Protein AF-A0A938QQ72-F1 (afdb_monomer)

pLDDT: mean 87.39, std 12.5, range [40.19, 98.5]

Foldseek 3Di:
DPFDWAAEAAFDKAKAAAPVVCCQAANDDDFAFDDQDPVRKTWGPFWKKKAAPQAIDGRHTYIDDHDNDMAIADAPVVCVNNVNDDAFAQDQVVADWIWIHHPRHIDTGNTHYGHSWAKEDADDPDPDQFFWKWKDDPDIDIDGGGGYDYDDHIYTYHHDPVPDPCDSPIIMGTD

Nearest PDB structures (foldseek):
  5cuo-assembly1_A  TM=7.378E-01  e=3.070E-12  Rhodopseudomonas palustris BisB18
  8dt6-assembly1_B  TM=1.645E-01  e=2.666E+00  Elizabethkingia anophelis NUHP1

Mean predicted aligned error: 5.85 Å

Secondary structure (DSSP, 8-state):
-----EEEEE---EEE--HHHHHHHH-SSPPPEEEE-TTS-EEEEEEEEEEETTEEEEEEEEEESP-SS-EEEE-HHHHHHTT--SPPPSSSTTPPPEEEE-SS-EEEESS-EEESSEEEE---S----EEEEEEESSS-EEEEEEEEEE-SS-EEEE---S-----TT-EEEE-

Solvent-accessible surface area (backbone atoms only — not comparable to full-atom values): 9335 Å² total; per-residue (Å²): 131,89,76,74,66,26,52,61,42,82,26,62,62,31,29,36,34,15,69,69,55,40,38,46,19,60,31,89,64,77,71,50,79,75,46,72,44,97,87,72,41,29,36,32,72,41,56,29,33,42,37,33,93,56,33,71,45,71,79,32,33,34,38,35,72,68,34,94,67,46,36,36,29,30,37,72,75,54,33,49,48,22,49,48,81,79,88,51,35,43,43,55,74,91,14,51,46,37,34,40,37,32,92,57,30,72,50,79,36,81,36,16,42,19,27,25,43,23,33,30,33,49,84,65,96,67,88,68,54,53,43,39,36,34,35,47,54,95,69,61,45,77,46,70,69,35,15,43,34,74,39,95,55,56,35,35,29,43,49,74,83,88,76,68,65,69,49,102,76,26,32,30,31,82,103

Radius of gyration: 16.4 Å; Cα contacts (8 Å, |Δi|>4): 432; chains: 1; bounding box: 38×34×46 Å

Sequence (175 aa):
MNVSTFPVFPAVRHARLSPSHAQALLGHAPPQIIHTMWCGDDVSDAVISVDGPGGRLDDVRVVLPFVPQSYVAVPLRDARRLGVTGALPATTAGAPGCTLRGPAGVVVLAAGVVAADHVVLPPGDDATVMVDVFVDGDRPRLLRRVPVARGASARLFVSDDGSSDFGATARARLA

Structure (mmCIF, N/CA/C/O backbone):
data_AF-A0A938QQ72-F1
#
_entry.id   AF-A0A938QQ72-F1
#
loop_
_atom_site.group_PDB
_atom_site.id
_atom_site.type_symbol
_atom_site.label_atom_id
_atom_site.label_alt_id
_atom_site.label_comp_id
_atom_site.label_asym_id
_atom_site.label_entity_id
_atom_site.label_seq_id
_atom_site.pdbx_PDB_ins_code
_atom_site.Cartn_x
_atom_site.Cartn_y
_atom_site.Cartn_z
_atom_site.occupancy
_atom_site.B_iso_or_equiv
_atom_site.auth_seq_id
_atom_site.auth_comp_id
_atom_site.auth_asym_id
_atom_site.auth_atom_id
_atom_site.pdbx_PDB_model_num
ATOM 1 N N . MET A 1 1 ? -14.848 7.431 30.387 1.00 40.62 1 MET A N 1
ATOM 2 C CA . MET A 1 1 ? -13.697 6.618 29.939 1.00 40.62 1 MET A CA 1
ATOM 3 C C . MET A 1 1 ? -12.770 7.537 29.172 1.00 40.62 1 MET A C 1
ATOM 5 O O . MET A 1 1 ? -13.256 8.265 28.317 1.00 40.62 1 MET A O 1
ATOM 9 N N . ASN A 1 2 ? -11.493 7.599 29.542 1.00 40.19 2 ASN A N 1
ATOM 10 C CA . ASN A 1 2 ? -10.528 8.478 28.887 1.00 40.19 2 ASN A CA 1
ATOM 11 C C . ASN A 1 2 ? -10.205 7.855 27.524 1.00 40.19 2 ASN A C 1
ATOM 13 O O . ASN A 1 2 ? -9.505 6.847 27.467 1.00 40.19 2 ASN A O 1
ATOM 17 N N . VAL A 1 3 ? -10.828 8.345 26.452 1.00 56.28 3 VAL A N 1
ATOM 18 C CA . VAL A 1 3 ? -10.642 7.738 25.133 1.00 56.28 3 VAL A CA 1
ATOM 19 C C . VAL A 1 3 ? -9.353 8.300 24.550 1.00 56.28 3 VAL A C 1
ATOM 21 O O . VAL A 1 3 ? -9.317 9.455 24.132 1.00 56.28 3 VAL A O 1
ATOM 24 N N . SER A 1 4 ? -8.280 7.508 24.582 1.00 72.62 4 SER A N 1
ATOM 25 C CA . SER A 1 4 ? -6.998 7.905 24.003 1.00 72.62 4 SER A CA 1
ATOM 26 C C . SER A 1 4 ? -7.171 8.164 22.511 1.00 72.62 4 SER A C 1
ATOM 28 O O . SER A 1 4 ? -7.449 7.251 21.735 1.00 72.62 4 SER A O 1
ATOM 30 N N . THR A 1 5 ? -7.021 9.425 22.124 1.00 84.62 5 THR A N 1
ATOM 31 C CA . THR A 1 5 ? -7.069 9.847 20.728 1.00 84.62 5 THR A CA 1
ATOM 32 C C . THR A 1 5 ? -5.710 9.684 20.057 1.00 84.62 5 THR A C 1
ATOM 34 O O . THR A 1 5 ? -4.689 9.968 20.683 1.00 84.62 5 THR A O 1
ATOM 37 N N . PHE A 1 6 ? -5.691 9.334 18.776 1.00 86.56 6 PHE A N 1
ATOM 38 C CA . PHE A 1 6 ? -4.481 9.202 17.964 1.00 86.56 6 PHE A CA 1
ATOM 39 C C . PHE A 1 6 ? -4.552 10.045 16.681 1.00 86.56 6 PHE A C 1
ATOM 41 O O . PHE A 1 6 ? -5.648 10.415 16.251 1.00 86.56 6 PHE A O 1
ATOM 48 N N . PRO A 1 7 ? -3.398 10.395 16.084 1.00 86.38 7 PRO A N 1
ATOM 49 C CA . PRO A 1 7 ? -3.360 11.238 14.894 1.00 86.38 7 PRO A CA 1
ATOM 50 C C . PRO A 1 7 ? -3.903 10.528 13.646 1.00 86.38 7 PRO A C 1
ATOM 52 O O . PRO A 1 7 ? -3.824 9.299 13.517 1.00 86.38 7 PRO A O 1
ATOM 55 N N . VAL A 1 8 ? -4.423 11.338 12.724 1.00 85.44 8 VAL A N 1
ATOM 56 C CA . VAL A 1 8 ? -4.913 10.928 11.405 1.00 85.44 8 VAL A CA 1
ATOM 57 C C . VAL A 1 8 ? -3.954 11.431 10.332 1.00 85.44 8 VAL A C 1
ATOM 59 O O . VAL A 1 8 ? -3.518 12.579 10.373 1.00 85.44 8 VAL A O 1
ATOM 62 N N . PHE A 1 9 ? -3.642 10.574 9.367 1.00 83.38 9 PHE A N 1
ATOM 63 C CA . PHE A 1 9 ? -2.728 10.863 8.271 1.00 83.38 9 PHE A CA 1
ATOM 64 C C . PHE A 1 9 ? -3.369 10.566 6.920 1.00 83.38 9 PHE A C 1
ATOM 66 O O . PHE A 1 9 ? -4.153 9.618 6.806 1.00 83.38 9 PHE A O 1
ATOM 73 N N . PRO A 1 10 ? -3.006 11.329 5.878 1.00 83.00 10 PRO A N 1
ATOM 74 C CA . PRO A 1 10 ? -3.440 11.021 4.529 1.00 83.00 10 PRO A CA 1
ATOM 75 C C . PRO A 1 10 ? -2.837 9.686 4.080 1.00 83.00 10 PRO A C 1
ATOM 77 O O . PRO A 1 10 ? -1.633 9.455 4.205 1.00 83.00 10 PRO A O 1
ATOM 80 N N . ALA A 1 11 ? -3.675 8.813 3.532 1.00 84.62 11 ALA A N 1
ATOM 81 C CA . ALA A 1 11 ? -3.239 7.590 2.875 1.00 84.62 11 ALA A CA 1
ATOM 82 C C . ALA A 1 11 ? -3.187 7.806 1.362 1.00 84.62 11 ALA A C 1
ATOM 84 O O . ALA A 1 11 ? -4.147 8.279 0.749 1.00 84.62 11 ALA A O 1
ATOM 85 N N . VAL A 1 12 ? -2.080 7.418 0.738 1.00 84.38 12 VAL A N 1
ATOM 86 C CA . VAL A 1 12 ? -1.900 7.476 -0.717 1.00 84.38 12 VAL A CA 1
ATOM 87 C C . VAL A 1 12 ? -1.597 6.091 -1.261 1.00 84.38 12 VAL A C 1
ATOM 89 O O . VAL A 1 12 ? -1.053 5.244 -0.548 1.00 84.38 12 VAL A O 1
ATOM 92 N N . ARG A 1 13 ? -1.927 5.857 -2.536 1.00 92.88 13 ARG A N 1
ATOM 93 C CA . ARG A 1 13 ? -1.520 4.622 -3.209 1.00 92.88 13 ARG A CA 1
ATOM 94 C C . ARG A 1 13 ? 0.010 4.579 -3.294 1.00 92.88 13 ARG A C 1
ATOM 96 O O . ARG A 1 13 ? 0.613 5.550 -3.747 1.00 92.88 13 ARG A O 1
ATOM 103 N N . HIS A 1 14 ? 0.631 3.488 -2.868 1.00 95.56 14 HIS A N 1
ATOM 104 C CA . HIS A 1 14 ? 2.086 3.335 -2.930 1.00 95.56 14 HIS A CA 1
ATOM 105 C C . HIS A 1 14 ? 2.502 1.863 -2.883 1.00 95.56 14 HIS A C 1
ATOM 107 O O . HIS A 1 14 ? 1.744 1.000 -2.440 1.00 95.56 14 HIS A O 1
ATOM 113 N N . ALA A 1 15 ? 3.725 1.584 -3.328 1.00 97.44 15 ALA A N 1
ATOM 114 C CA . ALA A 1 15 ? 4.343 0.269 -3.266 1.00 97.44 15 ALA A CA 1
ATOM 115 C C . ALA A 1 15 ? 5.513 0.263 -2.280 1.00 97.44 15 ALA A C 1
ATOM 117 O O . ALA A 1 15 ? 6.344 1.171 -2.259 1.00 97.44 15 ALA A O 1
ATOM 118 N N . ARG A 1 16 ? 5.600 -0.802 -1.490 1.00 96.88 16 ARG A N 1
ATOM 119 C CA . ARG A 1 16 ? 6.726 -1.116 -0.609 1.00 96.88 16 ARG A CA 1
ATOM 120 C C . ARG A 1 16 ? 7.341 -2.400 -1.133 1.00 96.88 16 ARG A C 1
ATOM 122 O O . ARG A 1 16 ? 6.641 -3.397 -1.286 1.00 96.88 16 ARG A O 1
ATOM 129 N N . LEU A 1 17 ? 8.623 -2.362 -1.480 1.00 97.56 17 LEU A N 1
ATOM 130 C CA . LEU A 1 17 ? 9.295 -3.457 -2.185 1.00 97.56 17 LEU A CA 1
ATOM 131 C C . LEU A 1 17 ? 10.309 -4.155 -1.286 1.00 97.56 17 LEU A C 1
ATOM 133 O O . LEU A 1 17 ? 10.883 -3.536 -0.395 1.00 97.56 17 LEU A O 1
ATOM 137 N N . SER A 1 18 ? 10.547 -5.438 -1.551 1.00 97.38 18 SER A N 1
ATOM 138 C CA . SER A 1 18 ? 11.707 -6.141 -1.012 1.00 97.38 18 SER A CA 1
ATOM 139 C C . SER A 1 18 ? 12.943 -5.809 -1.827 1.00 97.38 18 SER A C 1
ATOM 141 O O . SER A 1 18 ? 12.805 -5.447 -2.997 1.00 97.38 18 SER A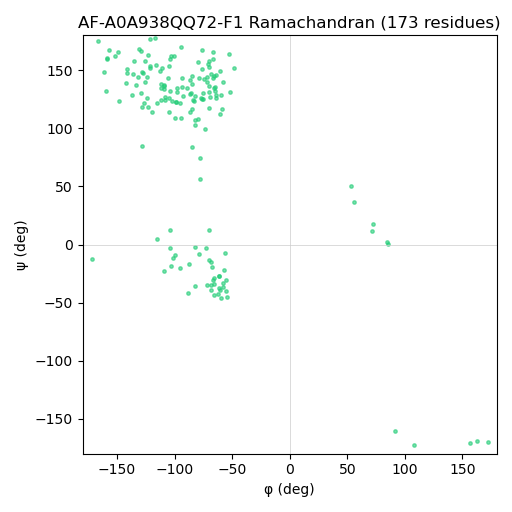 O 1
ATOM 143 N N . PRO A 1 19 ? 14.153 -5.954 -1.262 1.00 96.75 19 PRO A N 1
ATOM 144 C CA . PRO A 1 19 ? 15.376 -5.674 -2.008 1.00 96.75 19 PRO A CA 1
ATOM 145 C C . PRO A 1 19 ? 15.463 -6.468 -3.322 1.00 96.75 19 PRO A C 1
ATOM 147 O O . PRO A 1 19 ? 15.816 -5.912 -4.358 1.00 96.75 19 PRO A O 1
ATOM 150 N N . SER A 1 20 ? 15.056 -7.743 -3.306 1.00 96.62 20 SER A N 1
ATOM 151 C CA . SER A 1 20 ? 15.045 -8.599 -4.498 1.00 96.62 20 SER A CA 1
ATOM 152 C C . SER A 1 20 ? 14.040 -8.132 -5.553 1.00 96.62 20 SER A C 1
ATOM 154 O O . SER A 1 20 ? 14.374 -8.074 -6.735 1.00 96.62 20 SER A O 1
ATOM 156 N N . HIS A 1 21 ? 12.823 -7.754 -5.152 1.00 97.81 21 HIS A N 1
ATOM 157 C CA . HIS A 1 21 ? 11.825 -7.243 -6.092 1.00 97.81 21 HIS A CA 1
ATOM 158 C C . HIS A 1 21 ? 12.166 -5.842 -6.589 1.00 97.81 21 HIS A C 1
ATOM 160 O O . HIS A 1 21 ? 11.929 -5.548 -7.755 1.00 97.81 21 HIS A O 1
ATOM 166 N N . ALA A 1 22 ? 12.755 -4.991 -5.750 1.00 97.19 22 ALA A N 1
ATOM 167 C CA . ALA A 1 22 ? 13.251 -3.688 -6.167 1.00 97.19 22 ALA A CA 1
ATOM 168 C C . ALA A 1 22 ? 14.314 -3.842 -7.258 1.00 97.19 22 ALA A C 1
ATOM 170 O O . ALA A 1 22 ? 14.197 -3.209 -8.300 1.00 97.19 22 ALA A O 1
ATOM 171 N N . GLN A 1 23 ? 15.274 -4.753 -7.079 1.00 96.69 23 GLN A N 1
ATOM 172 C CA . GLN A 1 23 ? 16.276 -5.036 -8.104 1.00 96.69 23 GLN A CA 1
ATOM 173 C C . GLN A 1 23 ? 15.651 -5.585 -9.396 1.00 96.69 23 GLN A C 1
ATOM 175 O O . GLN A 1 23 ? 16.036 -5.170 -10.487 1.00 96.69 23 GLN A O 1
ATOM 180 N N . ALA A 1 24 ? 14.677 -6.494 -9.291 1.00 97.56 24 ALA A N 1
ATOM 181 C CA . ALA A 1 24 ? 14.005 -7.077 -10.453 1.00 97.56 24 ALA A CA 1
ATOM 182 C C . ALA A 1 24 ? 13.134 -6.067 -11.224 1.00 97.56 24 ALA A C 1
ATOM 184 O O . ALA A 1 24 ? 13.030 -6.147 -12.445 1.00 97.56 24 ALA A O 1
ATOM 185 N N . LEU A 1 25 ? 12.494 -5.127 -10.523 1.00 97.56 25 LEU A N 1
ATOM 186 C CA . LEU A 1 25 ? 11.576 -4.150 -11.116 1.00 97.56 25 LEU A CA 1
ATOM 187 C C . LEU A 1 25 ? 12.298 -2.887 -11.592 1.00 97.56 25 LEU A C 1
ATOM 189 O O . LEU A 1 25 ? 11.969 -2.366 -12.655 1.00 97.56 25 LEU A O 1
ATOM 193 N N . LEU A 1 26 ? 13.254 -2.386 -10.810 1.00 96.50 26 LEU A N 1
ATOM 194 C CA . LEU A 1 26 ? 13.903 -1.086 -11.016 1.00 96.50 26 LEU A CA 1
ATOM 195 C C . LEU A 1 26 ? 15.313 -1.210 -11.616 1.00 96.50 26 LEU A C 1
ATOM 197 O O . LEU A 1 26 ? 15.824 -0.244 -12.176 1.00 96.50 26 LEU A O 1
ATOM 201 N N . GLY A 1 27 ? 15.933 -2.390 -11.542 1.00 93.94 27 GLY A N 1
ATOM 202 C CA . GLY A 1 27 ? 17.307 -2.620 -11.984 1.00 93.94 27 GLY A CA 1
ATOM 203 C C . GLY A 1 27 ? 18.328 -2.417 -10.862 1.00 93.94 27 GLY A C 1
ATOM 204 O O . GLY A 1 27 ? 18.017 -2.521 -9.680 1.00 93.94 27 GLY A O 1
ATOM 205 N N . HIS A 1 28 ? 19.595 -2.205 -11.227 1.00 85.75 28 HIS A N 1
ATOM 206 C CA . HIS A 1 28 ? 20.707 -2.147 -10.261 1.00 85.75 28 HIS A CA 1
ATOM 207 C C . HIS A 1 28 ? 20.940 -0.754 -9.666 1.00 85.75 28 HIS A C 1
ATOM 209 O O . HIS A 1 28 ? 21.614 -0.635 -8.645 1.00 85.75 28 HIS A O 1
ATOM 215 N N . ALA A 1 29 ? 20.397 0.293 -10.291 1.00 84.94 29 ALA A N 1
ATOM 216 C CA . ALA A 1 29 ? 20.469 1.637 -9.742 1.00 84.94 29 ALA A CA 1
ATOM 217 C C . ALA A 1 29 ? 19.448 1.772 -8.598 1.00 84.94 29 ALA A C 1
ATOM 219 O O . ALA A 1 29 ? 18.266 1.486 -8.810 1.00 84.94 29 ALA A O 1
ATOM 220 N N . PRO A 1 30 ? 19.869 2.189 -7.390 1.00 84.75 30 PRO A N 1
ATOM 221 C CA . PRO A 1 30 ? 18.926 2.460 -6.318 1.00 84.75 30 PRO A CA 1
ATOM 222 C C . PRO A 1 30 ? 18.055 3.671 -6.686 1.00 84.75 30 PRO A C 1
ATOM 224 O O . PRO A 1 30 ? 18.563 4.624 -7.284 1.00 84.75 30 PRO A O 1
ATOM 227 N N . PRO A 1 31 ? 16.763 3.659 -6.323 1.00 92.75 31 PRO A N 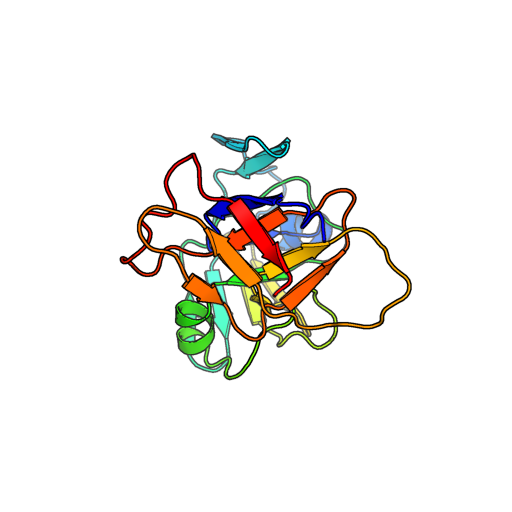1
ATOM 228 C CA . PRO A 1 31 ? 15.893 4.799 -6.565 1.00 92.75 31 PRO A CA 1
ATOM 229 C C . PRO A 1 31 ? 16.312 5.985 -5.683 1.00 92.75 31 PRO A C 1
ATOM 231 O O . PRO A 1 31 ? 16.798 5.800 -4.563 1.00 92.75 31 PRO A O 1
ATOM 234 N N . GLN A 1 32 ? 16.141 7.206 -6.187 1.00 95.56 32 GLN A N 1
ATOM 235 C CA . GLN A 1 32 ? 16.547 8.422 -5.486 1.00 95.56 32 GLN A CA 1
ATOM 236 C C . GLN A 1 32 ? 15.457 8.877 -4.522 1.00 95.56 32 GLN A C 1
ATOM 238 O O . GLN A 1 32 ? 14.277 8.866 -4.861 1.00 95.56 32 GLN A O 1
ATOM 243 N N . ILE A 1 33 ? 15.842 9.312 -3.323 1.00 96.62 33 ILE A N 1
ATOM 244 C CA . ILE A 1 33 ? 14.902 9.889 -2.357 1.00 96.62 33 ILE A CA 1
ATOM 245 C C . ILE A 1 33 ? 14.554 11.308 -2.804 1.00 96.62 33 ILE A C 1
ATOM 247 O O . ILE A 1 33 ? 15.443 12.139 -2.984 1.00 96.62 33 ILE A O 1
ATOM 251 N N . ILE A 1 34 ? 13.260 11.585 -2.955 1.00 96.44 34 ILE A N 1
ATOM 252 C CA . ILE A 1 34 ? 12.749 12.907 -3.347 1.00 96.44 34 ILE A CA 1
ATOM 253 C C . ILE A 1 34 ? 12.034 13.629 -2.204 1.00 96.44 34 ILE A C 1
ATOM 255 O O . ILE A 1 34 ? 11.917 14.851 -2.232 1.00 96.44 34 ILE A O 1
ATOM 259 N N . HIS A 1 35 ? 11.542 12.896 -1.201 1.00 93.19 35 HIS A N 1
ATOM 260 C CA . HIS A 1 35 ? 10.863 13.478 -0.046 1.00 93.19 35 HIS A CA 1
ATOM 261 C C . HIS A 1 35 ? 10.859 12.512 1.141 1.00 93.19 35 HIS A C 1
ATOM 263 O O . HIS A 1 35 ? 10.448 11.368 0.986 1.00 93.19 35 HIS A O 1
ATOM 269 N N . THR A 1 36 ? 11.226 12.982 2.330 1.00 90.88 36 THR A N 1
ATOM 270 C CA . THR A 1 36 ? 11.086 12.217 3.577 1.00 90.88 36 THR A CA 1
ATOM 271 C C . THR A 1 36 ? 9.789 12.607 4.270 1.00 90.88 36 THR A C 1
ATOM 273 O O . THR A 1 36 ? 9.569 13.776 4.594 1.00 90.88 36 THR A O 1
ATOM 276 N N . MET A 1 37 ? 8.922 11.625 4.508 1.00 81.88 37 MET A N 1
ATOM 277 C CA . MET A 1 37 ? 7.678 11.824 5.240 1.00 81.88 37 MET A CA 1
ATOM 278 C C . MET A 1 37 ? 7.965 12.062 6.724 1.00 81.88 37 MET A C 1
ATOM 280 O O . MET A 1 37 ? 8.946 11.577 7.283 1.00 81.88 37 MET A O 1
ATOM 284 N N . TRP A 1 38 ? 7.048 12.746 7.406 1.00 72.81 38 TRP A N 1
ATOM 285 C CA . TRP A 1 38 ? 7.140 13.017 8.847 1.00 72.81 38 TRP A CA 1
ATOM 286 C C . TRP A 1 38 ? 7.265 11.736 9.706 1.00 72.81 38 TRP A C 1
ATOM 288 O O . TRP A 1 38 ? 7.754 11.797 10.830 1.00 72.81 38 TRP A O 1
ATOM 298 N N . CYS A 1 39 ? 6.835 10.576 9.188 1.00 72.81 39 CYS A N 1
ATOM 299 C CA . CYS A 1 39 ? 6.964 9.271 9.843 1.00 72.81 39 CYS A CA 1
ATOM 300 C C . CYS A 1 39 ? 8.339 8.604 9.658 1.00 72.81 39 CYS A C 1
ATOM 302 O O . CYS A 1 39 ? 8.546 7.519 10.200 1.00 72.81 39 CYS A O 1
ATOM 304 N N . GLY A 1 40 ? 9.250 9.227 8.903 1.00 82.12 40 GLY A N 1
ATOM 305 C CA . GLY A 1 40 ? 10.585 8.714 8.591 1.00 82.12 40 GLY A CA 1
ATOM 306 C C . GLY A 1 40 ? 10.653 7.772 7.385 1.00 82.12 40 GLY A C 1
ATOM 307 O O . GLY A 1 40 ? 11.737 7.299 7.066 1.00 82.12 40 GLY A O 1
ATOM 308 N N . ASP A 1 41 ? 9.529 7.490 6.717 1.00 87.94 41 ASP A N 1
ATOM 309 C CA . ASP A 1 41 ? 9.536 6.775 5.436 1.00 87.94 41 ASP A CA 1
ATOM 310 C C . ASP A 1 41 ? 9.927 7.733 4.296 1.00 87.94 41 ASP A C 1
ATOM 312 O O . ASP A 1 41 ? 9.502 8.889 4.262 1.00 87.94 41 ASP A O 1
ATOM 316 N N . ASP A 1 42 ? 10.684 7.234 3.324 1.00 93.75 42 ASP A N 1
ATOM 317 C CA . ASP A 1 42 ? 11.213 8.020 2.211 1.00 93.75 42 ASP A CA 1
ATOM 318 C C . ASP A 1 42 ? 10.442 7.734 0.918 1.00 93.75 42 ASP A C 1
ATOM 320 O O . ASP A 1 42 ? 10.320 6.599 0.462 1.00 93.75 42 ASP A O 1
ATOM 324 N N . VAL A 1 43 ? 9.927 8.776 0.280 1.00 93.88 43 VAL A N 1
ATOM 325 C CA . VAL A 1 43 ? 9.335 8.712 -1.055 1.00 93.88 43 VAL A CA 1
ATOM 326 C C . VAL A 1 43 ? 10.455 8.772 -2.084 1.00 93.88 43 VAL A C 1
ATOM 328 O O . VAL A 1 43 ? 11.275 9.693 -2.059 1.00 93.88 43 VAL A O 1
ATOM 331 N N . SER A 1 44 ? 10.466 7.816 -3.012 1.00 96.19 44 SER A N 1
ATOM 332 C CA . SER A 1 44 ? 11.475 7.760 -4.070 1.00 96.19 44 SER A CA 1
ATOM 333 C C . SER A 1 44 ? 10.989 8.294 -5.421 1.00 96.19 44 SER A C 1
ATOM 335 O O . SER A 1 44 ? 9.792 8.413 -5.669 1.00 96.19 44 SER A O 1
ATOM 337 N N . ASP A 1 45 ? 11.900 8.614 -6.333 1.00 96.12 45 ASP A N 1
ATOM 338 C CA . ASP A 1 45 ? 11.587 8.996 -7.714 1.00 96.12 45 ASP A CA 1
ATOM 339 C C . ASP A 1 45 ? 11.014 7.836 -8.552 1.00 96.12 45 ASP A C 1
ATOM 341 O O . ASP A 1 45 ? 10.313 8.076 -9.541 1.00 96.12 45 ASP A O 1
ATOM 345 N N . ALA A 1 46 ? 11.222 6.593 -8.115 1.00 96.94 46 ALA A N 1
ATOM 346 C CA . ALA A 1 46 ? 10.748 5.404 -8.797 1.00 96.94 46 ALA A CA 1
ATOM 347 C C . ALA A 1 46 ? 9.224 5.239 -8.734 1.00 96.94 46 ALA A C 1
ATOM 349 O O . ALA A 1 46 ? 8.573 5.366 -7.688 1.00 96.94 46 ALA A O 1
ATOM 350 N N . VAL A 1 47 ? 8.671 4.869 -9.886 1.00 96.88 47 VAL A N 1
ATOM 351 C CA . VAL A 1 47 ? 7.273 4.481 -10.060 1.00 96.88 47 VAL A CA 1
ATOM 352 C C . VAL A 1 47 ? 7.193 3.136 -1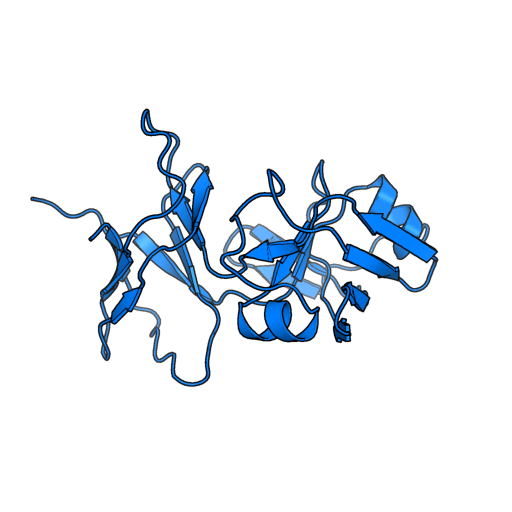0.767 1.00 96.88 47 VAL A C 1
ATOM 354 O O . VAL A 1 47 ? 8.044 2.791 -11.587 1.00 96.88 47 VAL A O 1
ATOM 357 N N . ILE A 1 48 ? 6.159 2.377 -10.433 1.00 97.94 48 ILE A N 1
ATOM 358 C CA . ILE A 1 48 ? 5.821 1.108 -11.070 1.00 97.94 48 ILE A CA 1
ATOM 359 C C . ILE A 1 48 ? 4.349 1.114 -11.476 1.00 97.94 48 ILE A C 1
ATOM 361 O O . ILE A 1 48 ? 3.559 1.934 -11.005 1.00 97.94 48 ILE A O 1
ATOM 365 N N . SER A 1 49 ? 3.974 0.157 -12.311 1.00 98.31 49 SER A N 1
ATOM 366 C CA . SER A 1 49 ? 2.576 -0.151 -12.587 1.00 98.31 49 SER A CA 1
ATOM 367 C C . SER A 1 49 ? 2.156 -1.434 -11.881 1.00 98.31 49 SER A C 1
ATOM 369 O O . SER A 1 49 ? 2.973 -2.320 -11.618 1.00 98.31 49 SER A O 1
ATOM 371 N N . VAL A 1 50 ? 0.866 -1.538 -11.584 1.00 98.25 50 VAL A N 1
ATOM 372 C CA . VAL A 1 50 ? 0.261 -2.667 -10.878 1.00 98.25 50 VAL A CA 1
ATOM 373 C C . VAL A 1 50 ? -0.919 -3.171 -11.689 1.00 98.25 50 VAL A C 1
ATOM 375 O O . VAL A 1 50 ? -1.887 -2.440 -11.879 1.00 98.25 50 VAL A O 1
ATOM 378 N N . ASP A 1 51 ? -0.855 -4.421 -12.129 1.00 97.81 51 ASP A N 1
ATOM 379 C CA . ASP A 1 51 ? -1.970 -5.104 -12.774 1.00 97.81 51 ASP A CA 1
ATOM 380 C C . ASP A 1 51 ? -2.709 -5.972 -11.757 1.00 97.81 51 ASP A C 1
ATOM 382 O O . ASP A 1 51 ? -2.109 -6.746 -11.001 1.00 97.81 51 ASP A O 1
ATOM 386 N N . GLY A 1 52 ? -4.031 -5.877 -11.788 1.00 96.12 52 GLY A N 1
ATOM 387 C CA . GLY A 1 52 ? -4.947 -6.802 -11.143 1.00 96.12 52 GLY A CA 1
ATOM 388 C C . GLY A 1 52 ? -5.898 -7.425 -12.169 1.00 96.12 52 GLY A C 1
ATOM 389 O O . GLY A 1 52 ? -5.872 -7.059 -13.345 1.00 96.12 52 GLY A O 1
ATOM 390 N N . PRO A 1 53 ? -6.764 -8.359 -11.745 1.00 94.00 53 PRO A N 1
ATOM 391 C CA . PRO A 1 53 ? -7.682 -9.063 -12.643 1.00 94.00 53 PRO A CA 1
ATOM 392 C C . PRO A 1 53 ? -8.591 -8.157 -13.489 1.00 94.00 53 PRO A C 1
ATOM 394 O O . PRO A 1 53 ? -8.979 -8.537 -14.589 1.00 94.00 53 PRO A O 1
ATOM 397 N N . GLY A 1 54 ? -8.957 -6.981 -12.972 1.00 92.81 54 GLY A N 1
ATOM 398 C CA . GLY A 1 54 ? -9.891 -6.056 -13.621 1.00 92.81 54 GLY A CA 1
ATOM 399 C C . GLY A 1 54 ? -9.243 -4.889 -14.362 1.00 92.81 54 GLY A C 1
ATOM 400 O O . GLY A 1 54 ? -9.949 -4.158 -15.053 1.00 92.81 54 GLY A O 1
ATOM 401 N N . GLY A 1 55 ? -7.930 -4.687 -14.228 1.00 94.88 55 GLY A N 1
ATOM 402 C CA . GLY A 1 55 ? -7.269 -3.537 -14.833 1.00 94.88 55 GLY A CA 1
ATOM 403 C C . GLY A 1 55 ? -5.898 -3.227 -14.251 1.00 94.88 55 GLY A C 1
ATOM 404 O O . GLY A 1 55 ? -5.325 -4.005 -13.490 1.00 94.88 55 GLY A O 1
ATOM 405 N N . ARG A 1 56 ? -5.384 -2.054 -14.618 1.00 96.38 56 ARG A N 1
ATOM 406 C CA . ARG A 1 56 ? -4.040 -1.586 -14.283 1.00 96.38 56 ARG A CA 1
ATOM 407 C C . ARG A 1 56 ? -4.090 -0.240 -13.572 1.00 96.38 56 ARG A C 1
ATOM 409 O O . ARG A 1 56 ? -4.921 0.612 -13.887 1.00 96.38 56 ARG A O 1
ATOM 416 N N . LEU A 1 57 ? -3.184 -0.056 -12.620 1.00 96.62 57 LEU A N 1
ATOM 417 C CA . LEU A 1 57 ? -2.849 1.232 -12.029 1.00 96.62 57 LEU A CA 1
ATOM 418 C C . LEU A 1 57 ? -1.432 1.606 -12.445 1.00 96.62 57 LEU A C 1
ATOM 420 O O . LEU A 1 57 ? -0.493 0.857 -12.185 1.00 96.62 57 LEU A O 1
ATOM 424 N N . ASP A 1 58 ? -1.292 2.771 -13.056 1.00 96.50 58 ASP A N 1
ATOM 425 C CA . ASP A 1 58 ? 0.002 3.371 -13.361 1.00 96.50 58 ASP A CA 1
ATOM 426 C C . ASP A 1 58 ? 0.433 4.343 -12.260 1.00 96.50 58 ASP A C 1
ATOM 428 O O . ASP A 1 58 ? -0.338 4.655 -11.345 1.00 96.50 58 ASP A O 1
ATOM 432 N N . ASP A 1 59 ? 1.687 4.786 -12.342 1.00 94.69 59 ASP A N 1
ATOM 433 C CA . ASP A 1 59 ? 2.277 5.798 -11.462 1.00 94.69 59 ASP A CA 1
ATOM 434 C C . ASP A 1 59 ? 2.198 5.458 -9.964 1.00 94.69 59 ASP A C 1
ATOM 436 O O . ASP A 1 59 ? 2.021 6.325 -9.101 1.00 94.69 59 ASP A O 1
ATOM 440 N N . VAL A 1 60 ? 2.355 4.175 -9.626 1.00 97.06 60 VAL A N 1
ATOM 441 C CA . VAL A 1 60 ? 2.427 3.731 -8.233 1.00 97.06 60 VAL A CA 1
ATOM 442 C C . VAL A 1 60 ? 3.832 3.993 -7.700 1.00 97.06 60 VAL A C 1
ATOM 444 O O . VAL A 1 60 ? 4.802 3.331 -8.061 1.00 97.06 60 VAL A O 1
ATOM 447 N N . ARG A 1 61 ? 3.923 4.987 -6.818 1.00 96.56 61 ARG A N 1
ATOM 448 C CA . ARG A 1 61 ? 5.156 5.465 -6.189 1.00 96.56 61 ARG A CA 1
ATOM 449 C C . ARG A 1 61 ? 5.777 4.416 -5.264 1.00 96.56 61 ARG A C 1
ATOM 451 O O . ARG A 1 61 ? 5.070 3.832 -4.440 1.00 96.56 61 ARG A O 1
ATOM 458 N N . VAL A 1 62 ? 7.092 4.215 -5.357 1.00 96.88 62 VAL A N 1
ATOM 459 C CA . VAL A 1 62 ? 7.838 3.336 -4.443 1.00 96.88 62 VAL A CA 1
ATOM 460 C C . VAL A 1 62 ? 8.262 4.112 -3.193 1.00 96.88 62 VAL A C 1
ATOM 462 O O . VAL A 1 62 ? 8.850 5.193 -3.291 1.00 96.88 62 VAL A O 1
ATOM 465 N N . VAL A 1 63 ? 7.968 3.547 -2.021 1.00 95.81 63 VAL A N 1
ATOM 466 C CA . VAL A 1 63 ? 8.322 4.095 -0.704 1.00 95.81 63 VAL A CA 1
ATOM 467 C C . VAL A 1 63 ? 9.366 3.209 -0.027 1.00 95.81 63 VAL A C 1
ATOM 469 O O . VAL A 1 63 ? 9.251 1.981 -0.000 1.00 95.81 63 VAL A O 1
ATOM 472 N N . LEU A 1 64 ? 10.375 3.859 0.537 1.00 94.56 64 LEU A N 1
ATOM 473 C CA . LEU A 1 64 ? 11.523 3.312 1.242 1.00 94.56 64 LEU A CA 1
ATOM 474 C C . LEU A 1 64 ? 11.356 3.487 2.769 1.00 94.56 64 LEU A C 1
ATOM 476 O O . LEU A 1 64 ? 10.558 4.317 3.204 1.00 94.56 64 LEU A O 1
ATOM 480 N N . PRO A 1 65 ? 12.063 2.706 3.605 1.00 94.62 65 PRO A N 1
ATOM 481 C CA . PRO A 1 65 ? 13.015 1.652 3.244 1.00 94.62 65 PRO A CA 1
ATOM 482 C C . PRO A 1 65 ? 12.360 0.448 2.557 1.00 94.62 65 PRO A C 1
ATOM 484 O O . PRO A 1 65 ? 11.137 0.275 2.578 1.00 94.62 65 PRO A O 1
ATOM 487 N N . PHE A 1 66 ? 13.191 -0.399 1.945 1.00 95.25 66 PHE A N 1
ATOM 488 C CA . PHE A 1 66 ? 12.738 -1.707 1.482 1.00 95.25 66 PHE A CA 1
ATOM 489 C C . PHE A 1 66 ? 12.302 -2.575 2.664 1.00 95.25 66 PHE A C 1
ATOM 491 O O . PHE A 1 66 ? 12.870 -2.517 3.754 1.00 95.25 66 PHE A O 1
ATOM 498 N N . VAL A 1 67 ? 11.286 -3.396 2.427 1.00 94.69 67 VAL A N 1
ATOM 499 C CA . VAL A 1 67 ? 10.628 -4.232 3.433 1.00 94.69 67 VAL A CA 1
ATOM 500 C C . VAL A 1 67 ? 10.823 -5.715 3.116 1.00 94.69 67 VAL A C 1
ATOM 502 O O . VAL A 1 67 ? 10.969 -6.070 1.952 1.00 94.69 67 VAL A O 1
ATOM 505 N N . PRO A 1 68 ? 10.777 -6.627 4.099 1.00 95.19 68 PRO A N 1
ATOM 506 C CA . PRO A 1 68 ? 10.977 -8.053 3.830 1.00 95.19 68 PRO A CA 1
ATOM 507 C C . PRO A 1 68 ? 9.983 -8.643 2.818 1.00 95.19 68 PRO A C 1
ATOM 509 O O . PRO A 1 68 ? 10.359 -9.476 1.996 1.00 95.19 68 PRO A O 1
ATOM 512 N N . GLN A 1 69 ? 8.727 -8.186 2.844 1.00 95.81 69 GLN A N 1
ATOM 513 C CA . GLN A 1 69 ? 7.669 -8.648 1.950 1.00 95.81 69 GLN A CA 1
ATOM 514 C C . GLN A 1 69 ? 7.065 -7.473 1.187 1.00 95.81 69 GLN A C 1
ATOM 516 O O . GLN A 1 69 ? 6.612 -6.506 1.794 1.00 95.81 69 GLN A O 1
ATOM 521 N N . SER A 1 70 ? 7.040 -7.570 -0.145 1.00 97.94 70 SER A N 1
ATOM 522 C CA . SER A 1 70 ? 6.469 -6.512 -0.980 1.00 97.94 70 SER A CA 1
ATOM 523 C C . SER A 1 70 ? 4.951 -6.452 -0.894 1.00 97.94 70 SER A C 1
ATOM 525 O O . SER A 1 70 ? 4.288 -7.487 -0.847 1.00 97.94 70 SER A O 1
ATOM 527 N N . TYR A 1 71 ? 4.414 -5.239 -0.949 1.00 97.44 71 TYR A N 1
ATOM 528 C CA . TYR A 1 71 ? 2.984 -4.982 -1.042 1.00 97.44 71 TYR A CA 1
ATOM 529 C C . TYR A 1 71 ? 2.703 -3.657 -1.749 1.00 97.44 71 TYR A C 1
ATOM 531 O O . TYR A 1 71 ? 3.563 -2.782 -1.863 1.00 97.44 71 TYR A O 1
ATOM 539 N N . VAL A 1 72 ? 1.464 -3.510 -2.199 1.00 97.38 72 VAL A N 1
ATOM 540 C CA . VAL A 1 72 ? 0.901 -2.288 -2.752 1.00 97.38 72 VAL A CA 1
ATOM 541 C C . VAL A 1 72 ? -0.281 -1.892 -1.884 1.00 97.38 72 VAL A C 1
ATOM 543 O O . VAL A 1 72 ? -1.290 -2.596 -1.834 1.00 97.38 72 VAL A O 1
ATOM 546 N N . ALA A 1 73 ? -0.149 -0.762 -1.200 1.00 95.69 73 ALA A N 1
ATOM 547 C CA . ALA A 1 73 ? -1.236 -0.153 -0.458 1.00 95.69 73 ALA A CA 1
ATOM 548 C C . ALA A 1 73 ? -2.083 0.678 -1.422 1.00 95.69 73 ALA A C 1
ATOM 550 O O . ALA A 1 73 ? -1.563 1.570 -2.097 1.00 95.69 73 ALA A O 1
ATOM 551 N N . VAL A 1 74 ? -3.381 0.388 -1.500 1.00 94.88 74 VAL A N 1
ATOM 552 C CA . VAL A 1 74 ? -4.316 1.105 -2.378 1.00 94.88 74 VAL A CA 1
ATOM 553 C C . VAL A 1 74 ? -5.587 1.512 -1.632 1.00 94.88 74 VAL A C 1
ATOM 555 O O . VAL A 1 74 ? -6.076 0.758 -0.784 1.00 94.88 74 VAL A O 1
ATOM 558 N N . PRO A 1 75 ? -6.167 2.684 -1.940 1.00 91.69 75 PRO A N 1
ATOM 559 C CA . PRO A 1 75 ? -7.509 3.008 -1.479 1.00 91.69 75 PRO A CA 1
ATOM 560 C C . PRO A 1 75 ? -8.544 2.097 -2.138 1.00 91.69 75 PRO A C 1
ATOM 562 O O . PRO A 1 75 ? -8.340 1.574 -3.238 1.00 91.69 75 PRO A O 1
ATOM 565 N N . LEU A 1 76 ? -9.720 1.987 -1.520 1.00 88.31 76 LEU A N 1
ATOM 566 C CA . LEU A 1 76 ? -10.784 1.102 -2.004 1.00 88.31 76 LEU A CA 1
ATOM 567 C C . LEU A 1 76 ? -11.219 1.407 -3.450 1.00 88.31 76 LEU A C 1
ATOM 569 O O . LEU A 1 76 ? -11.557 0.497 -4.207 1.00 88.31 76 LEU A O 1
ATOM 573 N N . ARG A 1 77 ? -11.187 2.680 -3.867 1.00 89.56 77 ARG A N 1
ATOM 574 C CA . ARG A 1 77 ? -11.496 3.083 -5.253 1.00 89.56 77 ARG A CA 1
ATOM 575 C C . ARG A 1 77 ? -10.539 2.461 -6.274 1.00 89.56 77 ARG A C 1
ATOM 577 O O . ARG A 1 77 ? -10.966 2.089 -7.361 1.00 89.56 77 ARG A O 1
ATOM 584 N N . ASP A 1 78 ? -9.264 2.349 -5.916 1.00 93.75 78 ASP A N 1
ATOM 585 C CA . ASP A 1 78 ? -8.205 1.843 -6.782 1.00 93.75 78 ASP A CA 1
ATOM 586 C C . ASP A 1 78 ? -8.199 0.311 -6.766 1.00 93.75 78 ASP A C 1
ATOM 588 O O . ASP A 1 78 ? -8.045 -0.309 -7.815 1.00 93.75 78 ASP A O 1
ATOM 592 N N . ALA A 1 79 ? -8.501 -0.302 -5.617 1.00 93.25 79 ALA A N 1
ATOM 593 C CA . ALA A 1 79 ? -8.744 -1.741 -5.514 1.00 93.25 79 ALA A CA 1
ATOM 594 C C . ALA A 1 79 ? -9.835 -2.211 -6.494 1.00 93.25 79 ALA A C 1
ATOM 596 O O . ALA A 1 79 ? -9.637 -3.169 -7.239 1.00 93.25 79 ALA A O 1
ATOM 597 N N . ARG A 1 80 ? -10.953 -1.474 -6.579 1.00 92.19 80 ARG A N 1
ATOM 598 C CA . ARG A 1 80 ? -12.033 -1.765 -7.539 1.00 92.19 80 ARG A CA 1
ATOM 599 C C . ARG A 1 80 ? -11.559 -1.698 -8.993 1.00 92.19 80 ARG A C 1
ATOM 601 O O . ARG A 1 80 ? -11.965 -2.539 -9.787 1.00 92.19 80 ARG A O 1
ATOM 608 N N . ARG A 1 81 ? -10.688 -0.741 -9.341 1.00 93.38 81 ARG A N 1
ATOM 609 C CA . ARG A 1 81 ? -10.095 -0.631 -10.692 1.00 93.38 81 ARG A CA 1
ATOM 610 C C . ARG A 1 81 ? -9.189 -1.813 -11.026 1.00 93.38 81 ARG A C 1
ATOM 612 O O . ARG A 1 81 ? -9.166 -2.253 -12.166 1.00 93.38 81 ARG A O 1
ATOM 619 N N . LEU A 1 82 ? -8.490 -2.353 -10.031 1.00 95.25 82 LEU A N 1
ATOM 620 C CA . LEU A 1 82 ? -7.708 -3.582 -10.168 1.00 95.25 82 LEU A CA 1
ATOM 621 C C . LEU A 1 82 ? -8.585 -4.843 -10.257 1.00 95.25 82 LEU A C 1
ATOM 623 O O . LEU A 1 82 ? -8.051 -5.933 -10.421 1.00 95.25 82 LEU A O 1
ATOM 627 N N . GLY A 1 83 ? -9.913 -4.742 -10.141 1.00 93.25 83 GLY A N 1
ATOM 628 C CA . GLY A 1 83 ? -10.806 -5.904 -10.057 1.00 93.25 83 GLY A CA 1
ATOM 629 C C . GLY A 1 83 ? -10.720 -6.643 -8.722 1.00 93.25 83 GLY A C 1
ATOM 630 O O . GLY A 1 83 ? -11.138 -7.792 -8.624 1.00 93.25 83 GLY A O 1
ATOM 631 N N . VAL A 1 84 ? -10.176 -5.994 -7.691 1.00 91.25 84 VAL A N 1
ATOM 632 C CA . VAL A 1 84 ? -10.108 -6.526 -6.334 1.00 91.25 84 VAL A CA 1
ATOM 633 C C . VAL A 1 84 ? -11.312 -6.011 -5.551 1.00 91.25 84 VAL A C 1
ATOM 635 O O . VAL A 1 84 ? -11.423 -4.823 -5.240 1.00 91.25 84 VAL A O 1
ATOM 638 N N . THR A 1 85 ? -12.251 -6.909 -5.262 1.00 82.62 85 THR A N 1
ATOM 639 C CA . THR A 1 85 ? -13.512 -6.585 -4.584 1.00 82.62 85 THR A CA 1
ATOM 640 C C . THR A 1 85 ? -13.513 -7.052 -3.136 1.00 82.62 85 THR A C 1
ATOM 642 O O . THR A 1 85 ? -13.040 -8.144 -2.835 1.00 82.62 85 THR A O 1
ATOM 645 N N . GLY A 1 86 ? -14.133 -6.267 -2.256 1.00 81.94 86 GLY A N 1
ATOM 646 C CA . GLY A 1 86 ? -14.275 -6.590 -0.837 1.00 81.94 86 GLY A CA 1
ATOM 647 C C . GLY A 1 86 ? -13.390 -5.729 0.060 1.00 81.94 86 GLY A C 1
ATOM 648 O O . GLY A 1 86 ? -12.802 -4.742 -0.382 1.00 81.94 86 GLY A O 1
ATOM 649 N N . ALA A 1 87 ? -13.352 -6.083 1.344 1.00 84.19 87 ALA A N 1
ATOM 650 C CA . ALA A 1 87 ? -12.466 -5.437 2.301 1.00 84.19 87 ALA A CA 1
ATOM 651 C C . ALA A 1 87 ? -11.033 -5.936 2.089 1.00 84.19 87 ALA A C 1
ATOM 653 O O . ALA A 1 87 ? -10.801 -7.142 2.033 1.00 84.19 87 ALA A O 1
ATOM 654 N N . LEU A 1 88 ? -10.087 -5.005 1.987 1.00 91.38 88 LEU A N 1
ATOM 655 C CA . LEU A 1 88 ? -8.668 -5.329 1.931 1.00 91.38 88 LEU A CA 1
ATOM 656 C C . LEU A 1 88 ? -8.098 -5.458 3.350 1.00 91.38 88 LEU A C 1
ATOM 658 O O . LEU A 1 88 ? -8.464 -4.663 4.217 1.00 91.38 88 LEU A O 1
ATOM 662 N N . PRO A 1 89 ? -7.196 -6.418 3.602 1.00 91.81 89 PRO A N 1
ATOM 663 C CA . PRO A 1 89 ? -6.457 -6.471 4.857 1.00 91.81 89 PRO A CA 1
ATOM 664 C C . PRO A 1 89 ? -5.440 -5.325 4.943 1.00 91.81 89 PRO A C 1
ATOM 666 O O . PRO A 1 89 ? -4.989 -4.798 3.926 1.00 91.81 89 PRO A O 1
ATOM 669 N N . ALA A 1 90 ? -5.031 -4.969 6.162 1.00 90.50 90 ALA A N 1
ATOM 670 C CA . ALA A 1 90 ? -3.935 -4.018 6.389 1.00 90.50 90 ALA A CA 1
ATOM 671 C C . ALA A 1 90 ? -2.541 -4.652 6.209 1.00 90.50 90 ALA A C 1
ATOM 673 O O . ALA A 1 90 ? -1.523 -3.967 6.264 1.00 90.50 90 ALA A O 1
ATOM 674 N N . THR A 1 91 ? -2.482 -5.975 6.048 1.00 90.50 91 THR A N 1
ATOM 675 C CA . THR A 1 91 ? -1.251 -6.755 5.901 1.00 90.50 91 THR A CA 1
ATOM 676 C C . THR A 1 91 ? -1.369 -7.693 4.707 1.00 90.50 91 THR A C 1
ATOM 678 O O . THR A 1 91 ? -2.446 -7.895 4.156 1.00 90.50 91 THR A O 1
ATOM 681 N N . THR A 1 92 ? -0.256 -8.290 4.301 1.00 90.94 92 THR A N 1
ATOM 682 C CA . THR A 1 92 ? -0.199 -9.248 3.188 1.00 90.94 92 THR A CA 1
ATOM 683 C C . THR A 1 92 ? -0.873 -10.591 3.497 1.00 90.94 92 THR A C 1
ATOM 685 O O . THR A 1 92 ? -1.117 -11.378 2.583 1.00 90.94 92 THR A O 1
ATOM 688 N N . ALA A 1 93 ? -1.193 -10.881 4.761 1.00 89.12 93 ALA A N 1
ATOM 689 C CA . ALA A 1 93 ? -1.862 -12.117 5.146 1.00 89.12 93 ALA A CA 1
ATOM 690 C C . ALA A 1 93 ? -3.321 -12.112 4.661 1.00 89.12 93 ALA A C 1
ATOM 692 O O . ALA A 1 93 ? -4.119 -11.269 5.065 1.00 89.12 93 ALA A O 1
ATOM 693 N N . GLY A 1 94 ? -3.666 -13.051 3.775 1.00 88.12 94 GLY A N 1
ATOM 694 C CA . GLY A 1 94 ? -4.983 -13.089 3.128 1.00 88.12 94 GLY A CA 1
ATOM 695 C C . GLY A 1 94 ? -5.198 -11.982 2.088 1.00 88.12 94 GLY A C 1
ATOM 696 O O . GLY A 1 94 ? -6.326 -11.781 1.641 1.00 88.12 94 GLY A O 1
ATOM 697 N N . ALA A 1 95 ? -4.139 -11.260 1.704 1.00 93.56 95 ALA A N 1
ATOM 698 C CA . ALA A 1 95 ? -4.213 -10.225 0.685 1.00 93.56 95 ALA A CA 1
ATOM 699 C C . ALA A 1 95 ? -4.340 -10.832 -0.723 1.00 93.56 95 ALA A C 1
ATOM 701 O O . ALA A 1 95 ? -3.674 -11.824 -1.027 1.00 93.56 95 ALA A O 1
ATOM 702 N N . PRO A 1 96 ? -5.124 -10.215 -1.619 1.00 95.44 96 PRO A N 1
ATOM 703 C CA . PRO A 1 96 ? -5.131 -10.560 -3.034 1.00 95.44 96 PRO A CA 1
ATOM 704 C C . PRO A 1 96 ? -3.758 -10.357 -3.683 1.00 95.44 96 PRO A C 1
ATOM 706 O O . PRO A 1 96 ? -2.984 -9.475 -3.293 1.00 95.44 96 PRO A O 1
ATOM 709 N N . GLY A 1 97 ? -3.463 -11.173 -4.691 1.00 96.19 97 GLY A N 1
ATOM 710 C CA . GLY A 1 97 ? -2.268 -11.032 -5.515 1.00 96.19 97 GLY A CA 1
ATOM 711 C C . GLY A 1 97 ? -2.369 -9.900 -6.539 1.00 96.19 97 GLY A C 1
ATOM 712 O O . GLY A 1 97 ? -3.445 -9.364 -6.806 1.00 96.19 97 GLY A O 1
ATOM 713 N N . CYS A 1 98 ? -1.231 -9.552 -7.130 1.00 97.44 98 CYS A N 1
ATOM 714 C CA . CYS A 1 98 ? -1.129 -8.610 -8.244 1.00 9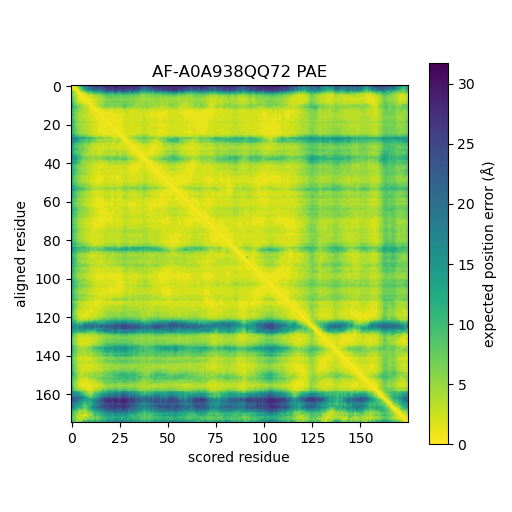7.44 98 CYS A CA 1
ATOM 715 C C . CYS A 1 98 ? 0.158 -8.845 -9.038 1.00 97.44 98 CYS A C 1
ATOM 717 O O . CYS A 1 98 ? 1.062 -9.551 -8.591 1.00 97.44 98 CYS A O 1
ATOM 719 N N . THR A 1 99 ? 0.257 -8.238 -10.218 1.00 98.50 99 THR A N 1
ATOM 720 C CA . THR A 1 99 ? 1.503 -8.209 -10.992 1.00 98.50 99 THR A CA 1
ATOM 721 C C . THR A 1 99 ? 2.088 -6.806 -10.966 1.00 98.50 99 THR A C 1
ATOM 723 O O . THR A 1 99 ? 1.427 -5.846 -11.346 1.00 98.50 99 THR A O 1
ATOM 726 N N . LEU A 1 100 ? 3.333 -6.683 -10.523 1.00 98.50 100 LEU A N 1
ATOM 727 C CA . LEU A 1 100 ? 4.101 -5.446 -10.520 1.00 98.50 100 LEU A CA 1
ATOM 728 C C . LEU A 1 100 ? 4.930 -5.356 -11.797 1.00 98.50 100 LEU A C 1
ATOM 730 O O . LEU A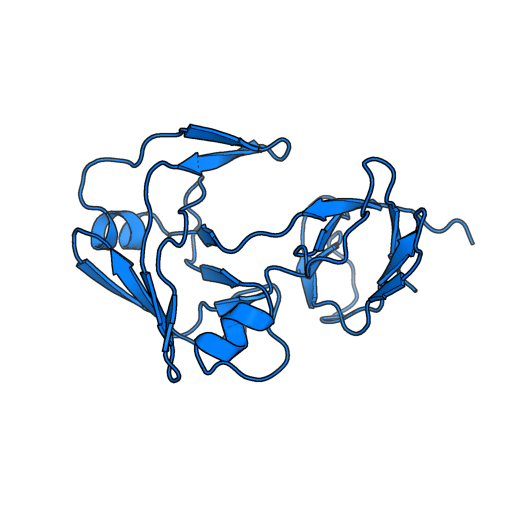 1 100 ? 5.583 -6.327 -12.180 1.00 98.50 100 LEU A O 1
ATOM 734 N N . ARG A 1 101 ? 4.952 -4.184 -12.428 1.00 98.38 101 ARG A N 1
ATOM 735 C CA . ARG A 1 101 ? 5.777 -3.903 -13.606 1.00 98.38 101 ARG A CA 1
ATOM 736 C C . ARG A 1 101 ? 6.616 -2.665 -13.369 1.00 98.38 101 ARG A C 1
ATOM 738 O O . ARG A 1 101 ? 6.074 -1.594 -13.115 1.00 98.38 101 ARG A O 1
ATOM 745 N N . GLY A 1 102 ? 7.924 -2.820 -13.477 1.00 97.31 102 GLY A N 1
ATOM 746 C CA . GLY A 1 102 ? 8.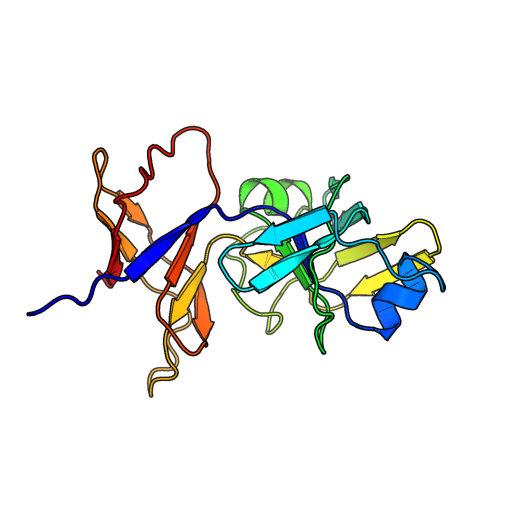873 -1.721 -13.446 1.00 97.31 102 GLY A CA 1
ATOM 747 C C . GLY A 1 102 ? 9.639 -1.612 -14.765 1.00 97.31 102 GLY A C 1
ATOM 748 O O . GLY A 1 102 ? 9.441 -2.426 -15.670 1.00 97.31 102 GLY A O 1
ATOM 749 N N . PRO A 1 103 ? 10.522 -0.613 -14.888 1.00 95.81 103 PRO A N 1
ATOM 750 C CA . PRO A 1 103 ? 11.315 -0.394 -16.097 1.00 95.81 103 PRO A CA 1
ATOM 751 C C . PRO A 1 103 ? 12.255 -1.559 -16.449 1.00 95.81 103 PRO A C 1
ATOM 753 O O . PRO A 1 103 ? 12.570 -1.742 -17.621 1.00 95.81 103 PRO A O 1
ATOM 756 N N . ALA A 1 104 ? 12.702 -2.345 -15.464 1.00 97.06 104 ALA A N 1
ATOM 757 C CA . ALA A 1 104 ? 13.660 -3.434 -15.663 1.00 97.06 104 ALA A CA 1
ATOM 758 C C . ALA A 1 104 ? 13.019 -4.831 -15.702 1.00 97.06 104 ALA A C 1
ATOM 760 O O . ALA A 1 104 ? 13.688 -5.795 -16.078 1.00 97.06 104 ALA A O 1
ATOM 761 N N . GLY A 1 105 ? 11.743 -4.970 -15.327 1.00 97.31 105 GLY A N 1
ATOM 762 C CA . GLY A 1 105 ? 11.129 -6.290 -15.240 1.00 97.31 105 GLY A CA 1
ATOM 763 C C . GLY A 1 105 ? 9.733 -6.330 -14.636 1.00 97.31 105 GLY A C 1
ATOM 764 O O . GLY A 1 105 ? 9.064 -5.316 -14.430 1.00 97.31 105 GLY A O 1
ATOM 765 N N . VAL A 1 106 ? 9.284 -7.557 -14.376 1.00 98.12 106 VAL A N 1
ATOM 766 C CA . VAL A 1 106 ? 7.936 -7.881 -13.905 1.00 98.12 106 VAL A CA 1
ATOM 767 C C . VAL A 1 106 ? 8.033 -8.868 -12.748 1.00 98.12 106 VAL A C 1
ATOM 769 O O . VAL A 1 106 ? 8.802 -9.824 -12.809 1.00 98.12 106 VAL A O 1
ATOM 772 N N . VAL A 1 107 ? 7.234 -8.653 -11.706 1.00 98.44 107 VAL A N 1
ATOM 773 C CA . VAL A 1 107 ? 7.149 -9.523 -10.527 1.00 98.44 107 VAL A CA 1
ATOM 774 C C . VAL A 1 107 ? 5.688 -9.861 -10.268 1.00 98.44 107 VAL A C 1
ATOM 776 O O . VAL A 1 107 ? 4.849 -8.969 -10.198 1.00 98.44 107 VAL A O 1
ATOM 779 N N . VAL A 1 108 ? 5.377 -11.141 -10.083 1.00 98.25 108 VAL A N 1
ATOM 780 C CA . VAL A 1 108 ? 4.032 -11.589 -9.697 1.00 98.25 108 VAL A CA 1
ATOM 781 C C . VAL A 1 108 ? 4.003 -11.830 -8.193 1.00 98.25 108 VAL A C 1
ATOM 783 O O . VAL A 1 108 ? 4.774 -12.633 -7.671 1.00 98.25 108 VAL A O 1
ATOM 786 N N . LEU A 1 109 ? 3.102 -11.145 -7.495 1.00 97.50 109 LEU A N 1
ATOM 787 C CA . LEU A 1 109 ? 2.839 -11.354 -6.078 1.00 97.50 109 LEU A CA 1
ATOM 788 C C . LEU A 1 109 ? 1.604 -12.236 -5.919 1.00 97.50 109 LEU A C 1
ATOM 790 O O . LEU A 1 109 ? 0.516 -11.870 -6.359 1.00 97.50 109 LEU A O 1
ATOM 794 N N . ALA A 1 110 ? 1.754 -13.367 -5.231 1.00 95.06 110 ALA A N 1
ATOM 795 C CA . ALA A 1 110 ? 0.617 -14.215 -4.864 1.00 95.06 110 ALA A CA 1
ATOM 796 C C . ALA A 1 110 ? -0.321 -13.525 -3.853 1.00 95.06 110 ALA A C 1
ATOM 798 O O . ALA A 1 110 ? -1.526 -13.752 -3.877 1.00 95.06 110 ALA A O 1
ATOM 799 N N . ALA A 1 111 ? 0.238 -12.661 -3.000 1.00 94.50 111 ALA A N 1
ATOM 800 C CA . ALA A 1 111 ? -0.477 -11.835 -2.034 1.00 94.50 111 ALA A CA 1
ATOM 801 C C . ALA A 1 111 ? 0.284 -10.518 -1.842 1.00 94.50 111 ALA A C 1
ATOM 803 O O . ALA A 1 111 ? 1.474 -10.538 -1.514 1.00 94.50 111 ALA A O 1
ATOM 804 N N . GLY A 1 112 ? -0.372 -9.378 -2.067 1.00 93.50 112 GLY A N 1
ATOM 805 C CA . GLY A 1 112 ? 0.317 -8.088 -2.031 1.00 93.50 112 GLY A CA 1
ATOM 806 C C . GLY A 1 112 ? -0.558 -6.843 -2.112 1.00 93.50 112 GLY A C 1
ATOM 807 O O . GLY A 1 112 ? -0.052 -5.768 -1.824 1.00 93.50 112 GLY A O 1
ATOM 808 N N . VAL A 1 113 ? -1.841 -6.938 -2.463 1.00 96.75 113 VAL A N 1
ATOM 809 C CA . VAL A 1 113 ? -2.740 -5.773 -2.476 1.00 96.75 113 VAL A CA 1
ATOM 810 C C . VAL A 1 113 ? -3.348 -5.584 -1.090 1.00 96.75 113 VAL A C 1
ATOM 812 O O . VAL A 1 113 ? -4.126 -6.419 -0.632 1.00 96.75 113 VAL A O 1
ATOM 815 N N . VAL A 1 114 ? -3.005 -4.484 -0.426 1.00 96.25 114 VAL A N 1
ATOM 816 C CA . VAL A 1 114 ? -3.436 -4.175 0.946 1.00 96.25 114 VAL A CA 1
ATOM 817 C C . VAL A 1 114 ? -4.169 -2.838 1.005 1.00 96.25 114 VAL A C 1
ATOM 819 O O . VAL A 1 114 ? -4.086 -2.017 0.087 1.00 96.25 114 VAL A O 1
ATOM 822 N N . ALA A 1 115 ? -4.908 -2.612 2.088 1.00 94.56 115 ALA A N 1
ATOM 823 C CA . ALA A 1 115 ? -5.627 -1.368 2.306 1.00 94.56 115 ALA A CA 1
ATOM 824 C C . ALA A 1 115 ? -4.648 -0.214 2.569 1.00 94.56 115 ALA A C 1
ATOM 826 O O . ALA A 1 115 ? -3.822 -0.287 3.477 1.00 94.56 115 ALA A O 1
ATOM 827 N N . ALA A 1 116 ? -4.770 0.877 1.809 1.00 92.44 116 ALA A N 1
ATOM 828 C CA . ALA A 1 116 ? -4.156 2.148 2.197 1.00 92.44 116 ALA A CA 1
ATOM 829 C C . ALA A 1 116 ? -4.851 2.722 3.442 1.00 92.44 116 ALA A C 1
ATOM 831 O O . ALA A 1 116 ? -4.181 3.204 4.352 1.00 92.44 116 ALA A O 1
ATOM 832 N N . ASP A 1 117 ? -6.177 2.582 3.510 1.00 91.62 117 ASP A N 1
ATOM 833 C CA . ASP A 1 117 ? -6.996 3.023 4.637 1.00 91.62 117 ASP A CA 1
ATOM 834 C C . ASP A 1 117 ? -6.957 1.974 5.749 1.00 91.62 117 ASP A C 1
ATOM 836 O O . ASP A 1 117 ? -7.531 0.892 5.614 1.00 91.62 117 ASP A O 1
ATOM 840 N N . HIS A 1 118 ? -6.259 2.266 6.842 1.00 91.69 118 HIS A N 1
ATOM 841 C CA . HIS A 1 118 ? -6.098 1.329 7.950 1.00 91.69 118 HIS A CA 1
ATOM 842 C C . HIS A 1 118 ? -5.727 2.054 9.241 1.00 91.69 118 HIS A C 1
ATOM 844 O O . HIS A 1 118 ? -5.201 3.169 9.235 1.00 91.69 118 HIS A O 1
ATOM 850 N N . VAL A 1 119 ? -5.968 1.394 10.368 1.00 90.69 119 VAL A N 1
ATOM 851 C CA . VAL A 1 119 ? -5.485 1.840 11.671 1.00 90.69 119 VAL A CA 1
ATOM 852 C C . VAL A 1 119 ? -4.302 0.977 12.082 1.00 90.69 119 VAL A C 1
ATOM 854 O O . VAL A 1 119 ? -4.344 -0.248 12.008 1.00 90.69 119 VAL A O 1
ATOM 857 N N . VAL A 1 120 ? -3.225 1.614 12.516 1.00 89.50 120 VAL A N 1
ATOM 858 C CA . VAL A 1 120 ? -2.143 0.936 13.221 1.00 89.50 120 VAL A CA 1
ATOM 859 C C . VAL A 1 120 ? -2.453 1.044 14.701 1.00 89.50 120 VAL A C 1
ATOM 861 O O . VAL A 1 120 ? -2.699 2.144 15.188 1.00 89.50 120 VAL A O 1
ATOM 864 N N . LEU A 1 121 ? -2.444 -0.078 15.410 1.00 88.94 121 LEU A N 1
ATOM 865 C CA . LEU A 1 121 ? -2.600 -0.130 16.860 1.00 88.94 121 LEU A CA 1
ATOM 866 C C . LEU A 1 121 ? -1.378 -0.807 17.495 1.00 88.94 121 LEU A C 1
ATOM 868 O O . LEU A 1 121 ? -0.762 -1.668 16.858 1.00 88.94 121 LEU A O 1
ATOM 872 N N . PRO A 1 122 ? -1.040 -0.474 18.753 1.00 88.12 122 PRO A N 1
ATOM 873 C CA . PRO A 1 122 ? -0.098 -1.250 19.544 1.00 88.12 122 PRO A CA 1
ATOM 874 C C . PRO A 1 122 ? -0.413 -2.752 19.524 1.00 88.12 122 PRO A C 1
ATOM 876 O O . PRO A 1 122 ? -1.582 -3.146 19.366 1.00 88.12 122 PRO A O 1
ATOM 879 N N . PRO A 1 123 ? 0.608 -3.614 19.680 1.00 82.75 123 PRO A N 1
ATOM 880 C CA . PRO A 1 123 ? 0.370 -5.010 20.005 1.00 82.75 123 PRO A CA 1
ATOM 881 C C . PRO A 1 123 ? -0.545 -5.083 21.232 1.00 82.75 123 PRO A C 1
ATOM 883 O O . PRO A 1 123 ? -0.330 -4.377 22.215 1.00 82.75 123 PRO A O 1
ATOM 886 N N . GLY A 1 124 ? -1.586 -5.898 21.147 1.00 74.12 124 GLY A N 1
ATOM 887 C CA . GLY A 1 124 ? -2.512 -6.161 22.241 1.00 74.12 124 GLY A CA 1
ATOM 888 C C . GLY A 1 124 ? -3.038 -7.583 22.113 1.00 74.12 124 GLY A C 1
ATOM 889 O O . GLY A 1 124 ? -2.879 -8.194 21.056 1.00 74.12 124 GLY A O 1
ATOM 890 N N . ASP A 1 125 ? -3.660 -8.087 23.174 1.00 53.66 125 ASP A N 1
ATOM 891 C CA . ASP A 1 125 ? -4.060 -9.497 23.278 1.00 53.66 125 ASP A CA 1
ATOM 892 C C . ASP A 1 125 ? -5.192 -9.897 22.314 1.00 53.66 125 ASP A C 1
ATOM 894 O O . ASP A 1 125 ? -5.411 -11.081 22.065 1.00 53.66 125 ASP A O 1
ATOM 898 N N . ASP A 1 126 ? -5.894 -8.922 21.730 1.00 62.81 126 ASP A N 1
ATOM 899 C CA . ASP A 1 126 ? -7.049 -9.173 20.871 1.00 62.81 126 ASP A CA 1
ATOM 900 C C . ASP A 1 126 ? -6.674 -9.440 19.407 1.00 62.81 126 ASP A C 1
ATOM 902 O O . ASP A 1 126 ? -6.014 -8.626 18.749 1.00 62.81 126 ASP A O 1
ATOM 906 N N . ALA A 1 127 ? -7.220 -10.529 18.853 1.00 62.41 127 ALA A N 1
ATOM 907 C CA . ALA A 1 127 ? -7.123 -10.930 17.444 1.00 62.41 127 ALA A CA 1
ATOM 908 C C . ALA A 1 127 ? -7.926 -10.027 16.480 1.00 62.41 127 ALA A C 1
ATOM 910 O O . ALA A 1 127 ? -8.142 -10.380 15.320 1.00 62.41 127 ALA A O 1
ATOM 911 N N . THR A 1 128 ? -8.397 -8.870 16.950 1.00 71.62 128 THR A N 1
ATOM 912 C CA . THR A 1 128 ? -9.240 -7.949 16.190 1.00 71.62 128 THR A CA 1
ATOM 913 C C . THR A 1 128 ? -8.541 -7.491 14.914 1.00 71.62 128 THR A C 1
ATOM 915 O O . THR A 1 128 ? -7.498 -6.833 14.946 1.00 71.62 128 THR A O 1
ATOM 918 N N . VAL A 1 129 ? -9.148 -7.851 13.782 1.00 81.50 129 VAL A N 1
ATOM 919 C CA . VAL A 1 129 ? -8.672 -7.531 12.428 1.00 81.50 129 VAL A CA 1
ATOM 920 C C . VAL A 1 129 ? -9.325 -6.278 11.845 1.00 81.50 129 VAL A C 1
ATOM 922 O O . VAL A 1 129 ? -8.779 -5.689 10.917 1.00 81.50 129 VAL A O 1
ATOM 925 N N . MET A 1 130 ? -10.480 -5.868 12.380 1.00 88.38 130 MET A N 1
ATOM 926 C CA . MET A 1 130 ? -11.262 -4.721 11.915 1.00 88.38 130 MET A CA 1
ATOM 927 C C . MET A 1 130 ? -11.872 -3.992 13.113 1.00 88.38 130 MET A C 1
ATOM 929 O O . MET A 1 130 ? -12.393 -4.648 14.012 1.00 88.38 130 MET A O 1
ATOM 933 N N . VAL A 1 131 ? -11.864 -2.662 13.102 1.00 89.69 131 VAL A N 1
ATOM 934 C CA . VAL A 1 131 ? -12.464 -1.825 14.157 1.00 89.69 131 VAL A CA 1
ATOM 935 C C . VAL A 1 131 ? -13.277 -0.686 13.564 1.00 89.69 131 VAL A C 1
ATOM 937 O O . VAL A 1 131 ? -13.044 -0.274 12.430 1.00 89.69 131 VAL A O 1
ATOM 940 N N . ASP A 1 132 ? -14.207 -0.147 14.340 1.00 90.38 132 ASP A N 1
ATOM 941 C CA . ASP A 1 132 ? -14.840 1.122 14.008 1.00 90.38 132 ASP A CA 1
ATOM 942 C C . ASP A 1 132 ? -14.008 2.264 14.615 1.00 90.38 132 ASP A C 1
ATOM 944 O O . ASP A 1 132 ? -13.546 2.191 15.756 1.00 90.38 132 ASP A O 1
ATOM 948 N N . VAL A 1 133 ? -13.764 3.310 13.826 1.00 88.06 133 VAL A N 1
ATOM 949 C CA . VAL A 1 133 ? -12.934 4.453 14.214 1.00 88.06 133 VAL A CA 1
ATOM 950 C C . VAL A 1 133 ? -13.751 5.724 14.072 1.00 88.06 133 VAL A C 1
ATOM 952 O O . VAL A 1 133 ? -14.188 6.080 12.977 1.00 88.06 133 VAL A O 1
ATOM 955 N N . PHE A 1 134 ? -13.953 6.422 15.182 1.00 89.06 134 PHE A N 1
ATOM 956 C CA . PHE A 1 134 ? -14.528 7.757 15.169 1.00 89.06 134 PHE A CA 1
ATOM 957 C C . PHE A 1 134 ? -13.421 8.771 14.907 1.00 89.06 134 PHE A C 1
ATOM 959 O O . PHE A 1 134 ? -12.429 8.797 15.632 1.00 89.06 134 PHE A O 1
ATOM 966 N N . VAL A 1 135 ? -13.589 9.594 13.879 1.00 87.50 135 VAL A N 1
ATOM 967 C CA . VAL A 1 135 ? -12.698 10.706 13.552 1.00 87.50 135 VAL A CA 1
ATOM 968 C C . VAL A 1 135 ? -13.386 12.001 13.963 1.00 87.50 135 VAL A C 1
ATOM 970 O O . VAL A 1 135 ? -14.422 12.363 13.403 1.00 87.50 135 VAL A O 1
ATOM 973 N N . ASP A 1 136 ? -12.806 12.675 14.951 1.00 82.81 136 ASP A N 1
ATOM 974 C CA . ASP A 1 136 ? -13.152 14.024 15.383 1.00 82.81 136 ASP A CA 1
ATOM 975 C C . ASP A 1 136 ? -12.599 15.066 14.389 1.00 82.81 136 ASP A C 1
ATOM 977 O O . ASP A 1 136 ? -11.557 14.859 13.759 1.00 82.81 136 ASP A O 1
ATOM 981 N N . GLY A 1 137 ? -13.276 16.208 14.269 1.00 76.88 137 GLY A N 1
ATOM 982 C CA . GLY A 1 137 ? -12.895 17.323 13.397 1.00 76.88 137 GLY A CA 1
ATOM 983 C C . GLY A 1 137 ? -14.103 18.193 13.046 1.00 76.88 137 GLY A C 1
ATOM 984 O O . GLY A 1 137 ? -15.191 17.977 13.580 1.00 76.88 137 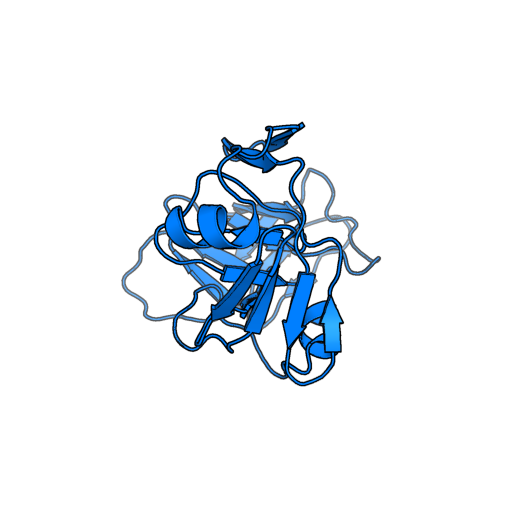GLY A O 1
ATOM 985 N N . ASP A 1 138 ? -13.936 19.132 12.113 1.00 73.06 138 ASP A N 1
ATOM 986 C CA . ASP A 1 138 ? -15.014 20.038 11.670 1.00 73.06 138 ASP A CA 1
ATOM 987 C C . ASP A 1 138 ? -16.199 19.282 11.046 1.00 73.06 138 ASP A C 1
ATOM 989 O O . ASP A 1 138 ? -17.349 19.722 11.097 1.00 73.06 138 ASP A O 1
ATOM 993 N N . ARG A 1 139 ? -15.921 18.106 10.475 1.00 76.38 139 ARG A N 1
ATOM 994 C CA . ARG A 1 139 ? -16.913 17.161 9.955 1.00 76.38 139 ARG A CA 1
ATOM 995 C C . ARG A 1 139 ? -16.653 15.778 10.552 1.00 76.38 139 ARG A C 1
ATOM 997 O O . ARG A 1 139 ? -15.966 14.978 9.913 1.00 76.38 139 ARG A O 1
ATOM 1004 N N . PRO A 1 140 ? -17.168 15.487 11.758 1.00 81.62 140 PRO A N 1
ATOM 1005 C CA . PRO A 1 140 ? -16.894 14.227 12.434 1.00 81.62 140 PRO A CA 1
ATOM 1006 C C . PRO A 1 140 ? -17.496 13.044 11.671 1.00 81.62 140 PRO A C 1
ATOM 1008 O O . PRO A 1 140 ? -18.571 13.155 11.076 1.00 81.62 140 PRO A O 1
ATOM 1011 N N . ARG A 1 141 ? -16.810 11.895 11.686 1.00 85.31 141 ARG A N 1
ATOM 1012 C CA . ARG A 1 141 ? -17.233 10.691 10.949 1.00 85.31 141 ARG A CA 1
ATOM 1013 C C . ARG A 1 141 ? -16.973 9.414 11.729 1.00 85.31 141 ARG A C 1
ATOM 1015 O O . ARG A 1 141 ? -15.974 9.293 12.425 1.00 85.31 141 ARG A O 1
ATOM 1022 N N . LEU A 1 142 ? -17.845 8.428 11.529 1.00 88.50 142 LEU A N 1
ATOM 1023 C CA . LEU A 1 142 ? -17.614 7.049 11.949 1.00 88.50 142 LEU A CA 1
ATOM 1024 C C . LEU A 1 142 ? -17.146 6.232 10.743 1.00 88.50 142 LEU A C 1
ATOM 1026 O O . LEU A 1 142 ? -17.933 5.948 9.837 1.00 88.50 142 LEU A O 1
ATOM 1030 N N . LEU A 1 143 ? -15.875 5.847 10.738 1.00 89.19 143 LEU A N 1
ATOM 1031 C CA . LEU A 1 143 ? -15.323 4.907 9.772 1.00 89.19 143 LEU A CA 1
ATOM 1032 C C . LEU A 1 143 ? -15.586 3.497 10.283 1.00 89.19 143 LEU A C 1
ATOM 1034 O O . LEU A 1 143 ? -15.098 3.118 11.343 1.00 89.19 143 LEU A O 1
ATOM 1038 N N . ARG A 1 144 ? -16.382 2.726 9.545 1.00 89.50 144 ARG A N 1
ATOM 1039 C CA . ARG A 1 144 ? -16.739 1.365 9.948 1.00 89.50 144 ARG A CA 1
ATOM 1040 C C . ARG A 1 144 ? -15.800 0.341 9.346 1.00 89.50 144 ARG A C 1
ATOM 1042 O O . ARG A 1 144 ? -15.455 0.449 8.170 1.00 89.50 144 ARG A O 1
ATOM 1049 N N . ARG A 1 145 ? -15.495 -0.703 10.118 1.00 89.69 145 ARG A N 1
ATOM 1050 C CA . ARG A 1 145 ? -14.716 -1.867 9.678 1.00 89.69 145 ARG A CA 1
ATOM 1051 C C . ARG A 1 145 ? -13.376 -1.459 9.046 1.00 89.69 145 ARG A C 1
ATOM 1053 O O . ARG A 1 145 ? -13.047 -1.891 7.945 1.00 89.69 145 ARG A O 1
ATOM 1060 N N . VAL A 1 146 ? -12.620 -0.620 9.742 1.00 90.56 146 VAL A N 1
ATOM 1061 C CA . VAL A 1 146 ? -11.268 -0.204 9.363 1.00 90.56 146 VAL A CA 1
ATOM 1062 C C . VAL A 1 146 ? -10.284 -1.342 9.663 1.00 90.56 146 VAL A C 1
ATOM 1064 O O . VAL A 1 146 ? -10.235 -1.796 10.809 1.00 90.56 146 VAL A O 1
ATOM 1067 N N . PRO A 1 147 ? -9.495 -1.803 8.676 1.00 91.44 147 PRO A N 1
ATOM 1068 C CA . PRO A 1 147 ? -8.463 -2.817 8.875 1.00 91.44 147 PRO A CA 1
ATOM 1069 C C . PRO A 1 147 ? -7.418 -2.420 9.914 1.00 91.44 147 PRO A C 1
ATOM 1071 O O . PRO A 1 147 ? -6.966 -1.275 9.943 1.00 91.44 147 PRO A O 1
ATOM 1074 N N . VAL A 1 148 ? -7.004 -3.384 10.737 1.00 90.56 148 VAL A N 1
ATOM 1075 C CA . VAL A 1 148 ? -6.003 -3.188 11.793 1.00 90.56 148 VAL A CA 1
ATOM 1076 C C . VAL A 1 148 ? -4.647 -3.745 11.362 1.00 90.56 148 VAL A C 1
ATOM 1078 O O . VAL A 1 148 ? -4.508 -4.936 11.085 1.00 90.56 148 VAL A O 1
ATOM 1081 N N . ALA A 1 149 ? -3.625 -2.893 11.374 1.00 89.12 149 ALA A N 1
ATOM 1082 C CA . ALA A 1 149 ? -2.218 -3.284 11.399 1.00 89.12 149 ALA A CA 1
ATOM 1083 C C . ALA A 1 149 ? -1.641 -3.098 12.810 1.00 89.12 149 ALA A C 1
ATOM 1085 O O . ALA A 1 149 ? -2.192 -2.372 13.640 1.00 89.12 149 ALA A O 1
ATOM 1086 N N . ARG A 1 150 ? -0.504 -3.743 13.087 1.00 89.25 150 ARG A N 1
ATOM 1087 C CA . ARG A 1 150 ? 0.190 -3.625 14.377 1.00 89.25 150 ARG A CA 1
ATOM 1088 C C . ARG A 1 150 ? 1.479 -2.832 14.239 1.00 89.25 150 ARG A C 1
ATOM 1090 O O . ARG A 1 150 ? 2.228 -3.019 13.285 1.00 89.25 150 ARG A O 1
ATOM 1097 N N . GLY A 1 151 ? 1.729 -1.946 15.195 1.00 85.50 151 GLY A N 1
ATOM 1098 C CA . GLY A 1 151 ? 2.916 -1.094 15.222 1.00 85.50 151 GLY A CA 1
ATOM 1099 C C . GLY A 1 151 ? 3.102 -0.433 16.581 1.00 85.50 151 GLY A C 1
ATOM 1100 O O . GLY A 1 151 ? 2.272 -0.590 17.462 1.00 85.50 151 GLY A O 1
ATOM 1101 N N . ALA A 1 152 ? 4.198 0.299 16.770 1.00 83.38 152 ALA A N 1
ATOM 1102 C CA . ALA A 1 152 ? 4.567 0.829 18.085 1.00 83.38 152 ALA A CA 1
ATOM 1103 C C . ALA A 1 152 ? 3.582 1.876 18.645 1.00 83.38 152 ALA A C 1
ATOM 1105 O O . ALA A 1 152 ? 3.447 2.003 19.860 1.00 83.38 152 ALA A O 1
ATOM 1106 N N . SER A 1 153 ? 2.899 2.627 17.778 1.00 83.81 153 SER A N 1
ATOM 1107 C CA . SER A 1 153 ? 1.998 3.712 18.168 1.00 83.81 153 SER A CA 1
ATOM 1108 C C . SER A 1 153 ? 0.691 3.680 17.382 1.00 83.81 153 SER A C 1
ATOM 1110 O O . SER A 1 153 ? 0.656 3.291 16.211 1.00 83.81 153 SER A O 1
ATOM 1112 N N . ALA A 1 154 ? -0.389 4.096 18.049 1.00 87.44 154 ALA A N 1
ATOM 1113 C CA . ALA A 1 154 ? -1.700 4.199 17.428 1.00 87.44 154 ALA A CA 1
ATOM 1114 C C . ALA A 1 154 ? -1.728 5.348 16.409 1.00 87.44 154 ALA A C 1
ATOM 1116 O O . ALA A 1 154 ? -1.293 6.458 16.721 1.00 87.44 154 ALA A O 1
ATOM 1117 N N . ARG A 1 155 ? -2.232 5.087 15.201 1.00 88.12 155 ARG A N 1
ATOM 1118 C CA . ARG A 1 155 ? -2.386 6.080 14.124 1.00 88.12 155 ARG A CA 1
ATOM 1119 C C . ARG A 1 155 ? -3.382 5.596 13.081 1.00 88.12 155 ARG A C 1
ATOM 1121 O O . ARG A 1 155 ? -3.466 4.399 12.821 1.00 88.12 155 ARG A O 1
ATOM 1128 N N . LEU A 1 156 ? -4.102 6.523 12.464 1.00 89.62 156 LEU A N 1
ATOM 1129 C CA . LEU A 1 156 ? -5.045 6.233 11.389 1.00 89.62 156 LEU A CA 1
ATOM 1130 C C . LEU A 1 156 ? -4.506 6.757 10.059 1.00 89.62 156 LEU A C 1
ATOM 1132 O O . LEU A 1 156 ? -4.095 7.910 9.987 1.00 89.62 156 LEU A O 1
ATOM 1136 N N . PHE A 1 157 ? -4.568 5.944 9.012 1.00 88.69 157 PHE A N 1
ATOM 1137 C CA . PHE A 1 157 ? -4.345 6.364 7.633 1.00 88.69 157 PHE A CA 1
ATOM 1138 C C . PHE A 1 157 ? -5.680 6.355 6.892 1.00 88.69 157 PHE A C 1
ATOM 1140 O O . PHE A 1 157 ? -6.381 5.343 6.914 1.00 88.69 157 PHE A O 1
ATOM 1147 N N . VAL A 1 158 ? -6.039 7.472 6.257 1.00 87.69 158 VAL A N 1
ATOM 1148 C CA . VAL A 1 158 ? -7.262 7.597 5.448 1.00 87.69 158 VAL A CA 1
ATOM 1149 C C . VAL A 1 158 ? -6.960 8.334 4.157 1.00 87.69 158 VAL A C 1
ATOM 1151 O O . VAL A 1 158 ? -6.379 9.417 4.158 1.00 87.69 158 VAL A O 1
ATOM 1154 N N . SER A 1 159 ? -7.356 7.757 3.036 1.00 85.50 159 SER A N 1
ATOM 1155 C CA . SER A 1 159 ? -7.282 8.381 1.733 1.00 85.50 159 SER A CA 1
ATOM 1156 C C . SER A 1 159 ? -8.318 9.478 1.600 1.00 85.50 159 SER A C 1
ATOM 1158 O O . SER A 1 159 ? -9.478 9.320 1.973 1.00 85.50 159 SER A O 1
ATOM 1160 N N . ASP A 1 160 ? -7.897 10.569 0.971 1.00 72.88 160 ASP A N 1
ATOM 1161 C CA . ASP A 1 160 ? -8.817 11.599 0.522 1.00 72.88 160 ASP A CA 1
ATOM 1162 C C . ASP A 1 160 ? -9.754 11.019 -0.550 1.00 72.88 160 ASP A C 1
ATOM 1164 O O . ASP A 1 160 ? -9.313 10.420 -1.543 1.00 72.88 160 ASP A O 1
ATOM 1168 N N . ASP A 1 161 ? -11.055 11.159 -0.324 1.00 64.75 161 ASP A N 1
ATOM 1169 C CA . ASP A 1 161 ? -12.139 10.815 -1.242 1.00 64.75 161 ASP A CA 1
ATOM 1170 C C . ASP A 1 161 ? -12.761 12.062 -1.901 1.00 64.75 161 ASP A C 1
ATOM 1172 O O . ASP A 1 161 ? -13.814 11.972 -2.530 1.00 64.75 161 ASP A O 1
ATOM 1176 N N . GLY A 1 162 ? -12.105 13.220 -1.780 1.00 52.97 162 GLY A N 1
ATOM 1177 C CA . GLY A 1 162 ? -12.609 14.526 -2.202 1.00 52.97 162 GLY A CA 1
ATOM 1178 C C . GLY A 1 162 ? -13.498 15.196 -1.152 1.00 52.97 162 GLY A C 1
ATOM 1179 O O . GLY A 1 162 ? -14.035 16.272 -1.405 1.00 52.97 162 GLY A O 1
ATOM 1180 N N . SER A 1 163 ? -13.677 14.572 0.018 1.00 49.00 163 SER A N 1
ATOM 1181 C CA . SER A 1 163 ? -14.463 15.110 1.130 1.00 49.00 163 SER A CA 1
ATOM 1182 C C . SER A 1 163 ? -13.633 15.406 2.387 1.00 49.00 163 SER A C 1
ATOM 1184 O O . SER A 1 163 ? -14.209 15.772 3.422 1.00 49.00 163 SER A O 1
ATOM 1186 N N . SER A 1 164 ? -12.305 15.244 2.312 1.00 51.19 164 SER A N 1
ATOM 1187 C CA . SER A 1 164 ? -11.421 15.295 3.474 1.00 51.19 164 SER A CA 1
ATOM 1188 C C . SER A 1 164 ? -10.990 16.712 3.871 1.00 51.19 164 SER A C 1
ATOM 1190 O O . SER A 1 164 ? -9.877 17.159 3.635 1.00 51.19 164 SER A O 1
ATOM 1192 N N . ASP A 1 165 ? -11.854 17.370 4.638 1.00 51.25 165 ASP A N 1
ATOM 1193 C CA . ASP A 1 165 ? -11.399 18.281 5.698 1.00 51.25 165 ASP A CA 1
ATOM 1194 C C . ASP A 1 165 ? -10.961 17.450 6.921 1.00 51.25 165 ASP A C 1
ATOM 1196 O O . ASP A 1 165 ? -11.475 17.610 8.030 1.00 51.25 165 ASP A O 1
ATOM 1200 N N . PHE A 1 166 ? -10.018 16.513 6.752 1.00 56.44 166 PHE A N 1
ATOM 1201 C CA . PHE A 1 166 ? -9.260 16.034 7.911 1.00 56.44 166 PHE A CA 1
ATOM 1202 C C . PHE A 1 166 ? -8.219 17.117 8.195 1.00 56.44 166 PHE A C 1
ATOM 1204 O O . PHE A 1 166 ? -7.060 16.999 7.808 1.00 56.44 166 PHE A O 1
ATOM 1211 N N . GLY A 1 167 ? -8.666 18.239 8.767 1.00 50.41 167 GLY A N 1
ATOM 1212 C CA . GLY A 1 167 ? -7.786 19.346 9.125 1.00 50.41 167 GLY A CA 1
ATOM 1213 C C . GLY A 1 167 ? -6.616 18.862 9.987 1.00 50.41 167 GLY A C 1
ATOM 1214 O O . GLY A 1 167 ? -6.664 17.779 10.572 1.00 50.41 167 GLY A O 1
ATOM 1215 N N . ALA A 1 168 ? -5.569 19.679 10.124 1.00 52.47 168 ALA A N 1
ATOM 1216 C CA . ALA A 1 168 ? -4.364 19.349 10.902 1.00 52.47 168 ALA A CA 1
ATOM 1217 C C . ALA A 1 168 ? -4.628 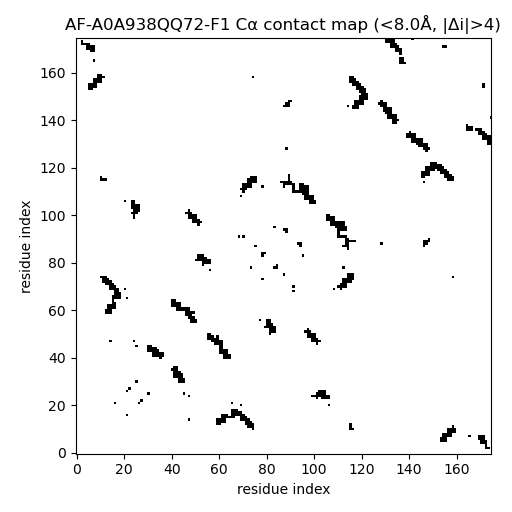18.970 12.384 1.00 52.47 168 ALA A C 1
ATOM 1219 O O . ALA A 1 168 ? -3.715 18.567 13.101 1.00 52.47 168 ALA A O 1
ATOM 1220 N N . THR A 1 169 ? -5.871 19.113 12.850 1.00 58.09 169 THR A N 1
ATOM 1221 C CA . THR A 1 169 ? -6.367 18.820 14.196 1.00 58.09 169 THR A CA 1
ATOM 1222 C C . THR A 1 169 ? -7.177 17.525 14.301 1.00 58.09 169 THR A C 1
ATOM 1224 O O . THR A 1 169 ? -7.580 17.181 15.413 1.00 58.09 169 THR A O 1
ATOM 1227 N N . ALA A 1 170 ? -7.426 16.809 13.196 1.00 65.19 170 ALA A N 1
ATOM 1228 C CA . ALA A 1 170 ? -8.239 15.599 13.209 1.00 65.19 170 ALA A CA 1
ATOM 1229 C C . ALA A 1 170 ? -7.625 14.540 14.132 1.00 65.19 170 ALA A C 1
ATOM 1231 O O . ALA A 1 170 ? -6.440 14.197 14.052 1.00 65.19 170 ALA A O 1
ATOM 1232 N N . ARG A 1 171 ? -8.458 14.022 15.030 1.00 76.44 171 ARG A N 1
ATOM 1233 C CA . ARG A 1 171 ? -8.080 13.006 16.005 1.00 76.44 171 ARG A CA 1
ATOM 1234 C C . ARG A 1 171 ? -9.028 11.836 15.891 1.00 76.44 171 ARG A C 1
ATOM 1236 O O . ARG A 1 171 ? -10.220 12.016 15.693 1.00 76.44 171 ARG A O 1
ATOM 1243 N N . ALA A 1 172 ? -8.488 10.638 15.999 1.00 78.00 172 ALA A N 1
ATOM 1244 C CA . ALA A 1 172 ? -9.259 9.419 15.897 1.00 78.00 172 ALA A CA 1
ATOM 1245 C C . ALA A 1 172 ? -9.300 8.686 17.232 1.00 78.00 172 ALA A C 1
ATOM 1247 O O . ALA A 1 172 ? -8.355 8.749 18.019 1.00 78.00 172 ALA A O 1
ATOM 1248 N N . ARG A 1 173 ? -10.393 7.972 17.472 1.00 81.88 173 ARG A N 1
ATOM 1249 C CA . ARG A 1 173 ? -10.568 7.083 18.617 1.00 81.88 173 ARG A CA 1
ATOM 1250 C C . ARG A 1 173 ? -11.318 5.826 18.207 1.00 81.88 173 ARG A C 1
ATOM 1252 O O . ARG A 1 173 ? -12.126 5.862 17.281 1.00 81.88 173 ARG A O 1
ATOM 1259 N N . LEU A 1 174 ? -11.054 4.724 18.901 1.00 82.38 174 LEU A N 1
ATOM 1260 C CA . LEU A 1 174 ? -11.853 3.508 18.738 1.00 82.38 174 LEU A CA 1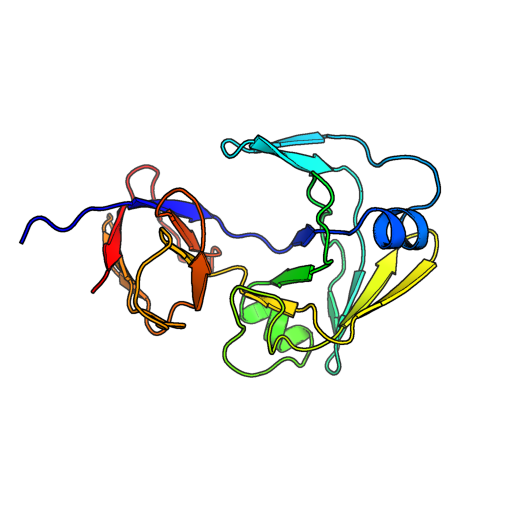
ATOM 1261 C C . LEU A 1 174 ? -13.284 3.787 19.220 1.00 82.38 174 LEU A C 1
ATOM 1263 O O . LEU A 1 174 ? -13.460 4.462 20.240 1.00 82.38 174 LEU A O 1
ATOM 1267 N N . ALA A 1 175 ? -14.266 3.339 18.438 1.00 76.44 175 ALA A N 1
ATOM 1268 C CA . ALA A 1 175 ? -15.694 3.527 18.691 1.00 76.44 175 ALA A CA 1
ATOM 1269 C C . ALA A 1 175 ? -16.317 2.325 19.409 1.00 76.44 175 ALA A C 1
ATOM 1271 O O . ALA A 1 175 ? -15.868 1.185 19.151 1.00 76.44 175 ALA A O 1
#